Protein AF-A0A2V7W6B4-F1 (afdb_monomer_lite)

Sequence (80 aa):
MYMKLRLDSRSRRDHARFVLQARGSLFELNTQIVNCERLVYLDCDTAAELTHRIARVGELINGTLRYLSQAAEPRATNRA

Secondary structure (DSSP, 8-state):
--------HHHHHHHHHHHHHHHHHHHHHHHHHHHHHHTTSS-HHHHHHHHHHHHHHHHHHHHHHHHHHHHHS-------

Structure (mmCIF, N/CA/C/O backbone):
data_AF-A0A2V7W6B4-F1
#
_entry.id   AF-A0A2V7W6B4-F1
#
loop_
_atom_site.group_PDB
_atom_site.id
_atom_site.type_symbol
_atom_site.label_atom_id
_atom_site.label_alt_id
_atom_site.label_comp_id
_atom_site.label_asym_id
_atom_site.label_entity_id
_atom_site.label_seq_id
_atom_site.pdbx_PDB_ins_code
_atom_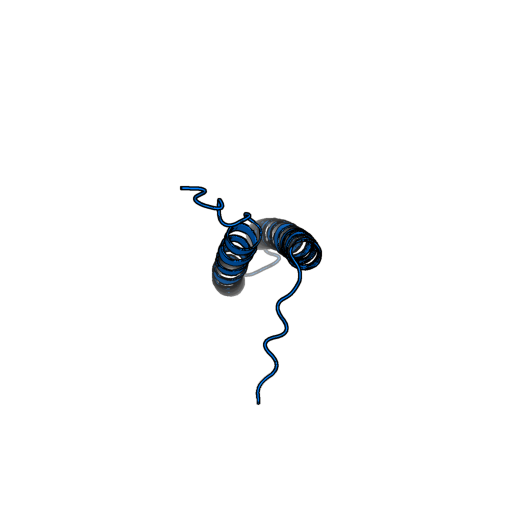site.Cartn_x
_atom_site.Cartn_y
_atom_site.Cartn_z
_atom_site.occupancy
_atom_site.B_iso_or_equiv
_atom_site.auth_seq_id
_atom_site.auth_comp_id
_atom_site.auth_asym_id
_atom_site.auth_atom_id
_atom_site.pdbx_PDB_model_num
ATOM 1 N N . MET A 1 1 ? 6.661 -17.469 -32.393 1.00 38.81 1 MET A N 1
ATOM 2 C CA . MET A 1 1 ? 7.797 -16.544 -32.179 1.00 38.81 1 MET A CA 1
ATOM 3 C C . MET A 1 1 ? 7.347 -15.463 -31.199 1.00 38.81 1 MET A C 1
ATOM 5 O O . MET A 1 1 ? 6.748 -14.486 -31.618 1.00 38.81 1 MET A O 1
ATOM 9 N N . TYR A 1 2 ? 7.518 -15.672 -29.888 1.00 37.94 2 TYR A N 1
ATOM 10 C CA . TYR A 1 2 ? 7.129 -14.672 -28.884 1.00 37.94 2 TYR A CA 1
ATOM 11 C C . TYR A 1 2 ? 8.235 -13.626 -28.761 1.00 37.94 2 TYR A C 1
ATOM 13 O O . TYR A 1 2 ? 9.336 -13.915 -28.291 1.00 37.94 2 TYR A O 1
ATOM 21 N N . MET A 1 3 ? 7.948 -12.415 -29.227 1.00 39.16 3 MET A N 1
ATOM 22 C CA . MET A 1 3 ? 8.845 -11.273 -29.125 1.00 39.16 3 MET A CA 1
ATOM 23 C C . MET A 1 3 ? 8.986 -10.898 -27.644 1.00 39.16 3 MET A C 1
ATOM 25 O O . MET A 1 3 ? 8.065 -10.371 -27.026 1.00 39.16 3 MET A O 1
ATOM 29 N N . LYS A 1 4 ? 10.138 -11.221 -27.045 1.00 49.84 4 LYS A N 1
ATOM 30 C CA . LYS A 1 4 ? 10.517 -10.763 -25.703 1.00 49.84 4 LYS A CA 1
ATOM 31 C C . LYS A 1 4 ? 10.681 -9.242 -25.779 1.00 49.84 4 LYS A C 1
ATOM 33 O O . LYS A 1 4 ? 11.755 -8.763 -26.138 1.00 49.84 4 LYS A O 1
ATOM 38 N N . LEU A 1 5 ? 9.628 -8.488 -25.461 1.00 51.78 5 LEU A N 1
ATOM 39 C CA . LEU A 1 5 ? 9.716 -7.050 -25.206 1.00 51.78 5 LEU A CA 1
ATOM 40 C C . LEU A 1 5 ? 10.604 -6.847 -23.974 1.00 51.78 5 LEU A C 1
ATOM 42 O O . LEU A 1 5 ? 10.152 -6.842 -22.831 1.00 51.78 5 LEU A O 1
ATOM 46 N N . ARG A 1 6 ? 11.915 -6.753 -24.200 1.00 58.16 6 ARG A N 1
ATOM 47 C CA . ARG A 1 6 ? 12.846 -6.290 -23.180 1.00 58.16 6 ARG A CA 1
ATOM 48 C C . ARG A 1 6 ? 12.636 -4.788 -23.063 1.00 58.16 6 ARG A C 1
ATOM 50 O O . ARG A 1 6 ? 13.049 -4.046 -23.946 1.00 58.16 6 ARG A O 1
ATOM 57 N N . LEU A 1 7 ? 11.995 -4.361 -21.978 1.00 60.44 7 LEU A N 1
ATOM 58 C CA . LEU A 1 7 ? 12.018 -2.961 -21.563 1.00 60.44 7 LEU A CA 1
ATOM 59 C C . LEU A 1 7 ? 13.485 -2.515 -21.509 1.00 60.44 7 LEU A C 1
ATOM 61 O O . LEU A 1 7 ? 14.332 -3.224 -20.949 1.00 60.44 7 LEU A O 1
ATOM 65 N N . ASP A 1 8 ? 13.805 -1.370 -22.104 1.00 76.19 8 ASP A N 1
ATOM 66 C CA . ASP A 1 8 ? 15.153 -0.821 -22.002 1.00 76.19 8 ASP A CA 1
ATOM 67 C C . ASP A 1 8 ? 15.481 -0.460 -20.532 1.00 76.19 8 ASP A C 1
ATOM 69 O O . ASP A 1 8 ? 14.649 -0.548 -19.621 1.00 76.19 8 ASP A O 1
ATOM 73 N N . SER A 1 9 ? 16.739 -0.138 -20.234 1.00 74.44 9 SER A N 1
ATOM 74 C CA . SER A 1 9 ? 17.162 0.192 -18.862 1.00 74.44 9 SER A CA 1
ATOM 75 C C . SER A 1 9 ? 16.540 1.486 -18.314 1.00 74.44 9 SER A C 1
ATOM 77 O O . SER A 1 9 ? 16.477 1.664 -17.098 1.00 74.44 9 SER A O 1
ATOM 79 N N . ARG A 1 10 ? 16.075 2.409 -19.162 1.00 78.50 10 ARG A N 1
ATOM 80 C CA . ARG A 1 10 ? 15.383 3.636 -18.746 1.00 78.50 10 ARG A CA 1
ATOM 81 C C . ARG A 1 10 ? 13.937 3.328 -18.366 1.00 78.50 10 ARG A C 1
ATOM 83 O O . ARG A 1 10 ? 13.537 3.634 -17.250 1.00 78.50 10 ARG A O 1
ATOM 90 N N . SER A 1 11 ? 13.220 2.610 -19.222 1.00 85.50 11 SER A N 1
ATOM 91 C CA . SER A 1 11 ? 11.849 2.160 -18.996 1.00 85.50 11 SER A CA 1
ATOM 92 C C . SER A 1 11 ? 11.724 1.284 -17.743 1.00 85.50 11 SER A C 1
ATOM 94 O O . SER A 1 11 ? 10.793 1.450 -16.959 1.00 85.50 11 SER A O 1
ATOM 96 N N . ARG A 1 12 ? 12.708 0.414 -17.468 1.00 85.12 12 ARG A N 1
ATOM 97 C CA . ARG A 1 12 ? 12.748 -0.369 -16.216 1.00 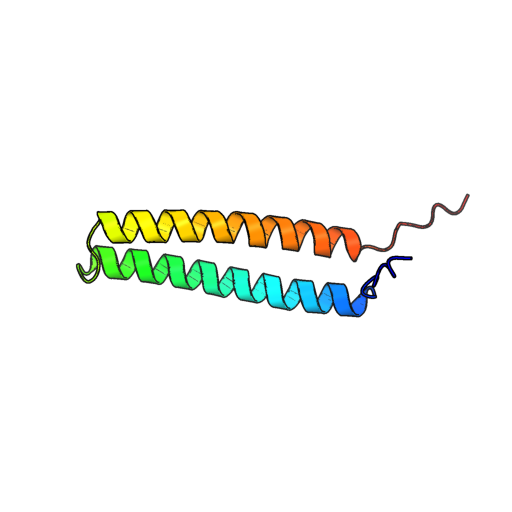85.12 12 ARG A CA 1
ATOM 98 C C . ARG A 1 12 ? 12.960 0.486 -14.970 1.00 85.12 12 ARG A C 1
ATOM 100 O O . ARG A 1 12 ? 12.341 0.208 -13.947 1.00 85.12 12 ARG A O 1
ATOM 107 N N . ARG A 1 13 ? 13.802 1.521 -15.045 1.00 87.50 13 ARG A N 1
ATOM 108 C CA . ARG A 1 13 ? 13.996 2.468 -13.935 1.00 87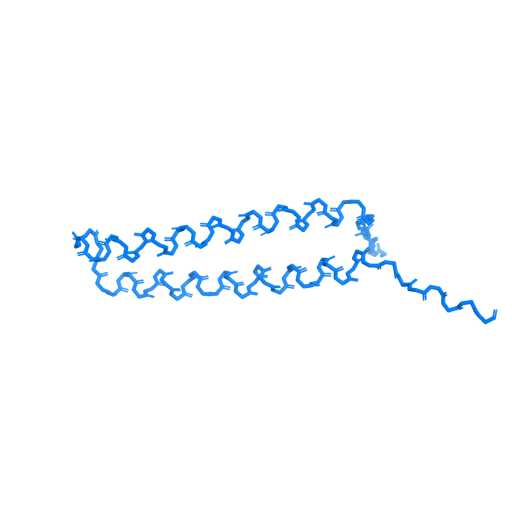.50 13 ARG A CA 1
ATOM 109 C C . ARG A 1 13 ? 12.735 3.281 -13.669 1.00 87.50 13 ARG A C 1
ATOM 111 O O . ARG A 1 13 ? 12.369 3.447 -12.510 1.00 87.50 13 ARG A O 1
ATOM 118 N N . ASP A 1 14 ? 12.052 3.735 -14.714 1.00 90.62 14 ASP A N 1
ATOM 119 C CA . ASP A 1 14 ? 10.786 4.454 -14.561 1.00 90.62 14 ASP A CA 1
ATOM 120 C C . ASP A 1 14 ? 9.692 3.539 -13.999 1.00 90.62 14 ASP A C 1
ATOM 122 O O . ASP A 1 14 ? 8.996 3.920 -13.061 1.00 90.62 14 ASP A O 1
ATOM 126 N N . HIS A 1 15 ? 9.621 2.283 -14.448 1.00 93.00 15 HIS A N 1
ATOM 127 C CA . HIS A 1 15 ? 8.740 1.286 -13.840 1.00 93.00 15 HIS A CA 1
ATOM 128 C C . HIS A 1 15 ? 9.063 1.082 -12.348 1.00 93.00 15 HIS A C 1
ATOM 130 O O . HIS A 1 15 ? 8.163 1.132 -11.513 1.00 93.00 15 HIS A O 1
ATOM 136 N N . ALA A 1 16 ? 10.340 0.939 -11.979 1.00 93.62 16 ALA A N 1
ATOM 137 C CA . ALA A 1 16 ? 10.737 0.806 -10.577 1.00 93.62 16 ALA A CA 1
ATOM 138 C C . ALA A 1 16 ? 10.316 2.021 -9.731 1.00 93.62 16 ALA A C 1
ATOM 140 O O . ALA A 1 16 ? 9.881 1.843 -8.595 1.00 93.62 16 ALA A O 1
ATOM 141 N N . ARG A 1 17 ? 10.379 3.242 -10.283 1.00 93.75 17 ARG A N 1
ATOM 142 C CA . ARG A 1 17 ? 9.890 4.460 -9.611 1.00 93.75 17 ARG A CA 1
ATOM 143 C C . ARG A 1 17 ? 8.388 4.400 -9.338 1.00 93.75 17 ARG A C 1
ATOM 145 O O . ARG A 1 17 ? 7.983 4.671 -8.212 1.00 93.75 17 ARG A O 1
ATOM 152 N N . PHE A 1 18 ? 7.578 3.994 -10.316 1.00 95.81 18 PHE A N 1
ATOM 153 C CA . PHE A 1 18 ? 6.130 3.851 -10.117 1.00 95.81 18 PHE A CA 1
ATOM 154 C C . PHE A 1 18 ? 5.791 2.783 -9.074 1.00 95.81 18 PHE A C 1
ATOM 156 O O . PHE A 1 18 ? 4.953 3.008 -8.203 1.00 95.81 18 PHE A O 1
ATOM 163 N N . VAL A 1 19 ? 6.481 1.640 -9.102 1.00 96.75 19 VAL A N 1
ATOM 164 C CA . VAL A 1 19 ? 6.270 0.576 -8.107 1.00 96.75 19 VAL A CA 1
ATOM 165 C C . VAL A 1 19 ? 6.724 1.028 -6.712 1.00 96.75 19 VAL A C 1
ATOM 167 O O . VAL A 1 19 ? 6.088 0.696 -5.713 1.00 96.75 19 VAL A O 1
ATOM 170 N N . LEU A 1 20 ? 7.790 1.829 -6.620 1.00 96.56 20 LEU A N 1
ATOM 171 C CA . LEU A 1 20 ? 8.246 2.408 -5.357 1.00 96.56 20 LEU A CA 1
ATOM 172 C C . LEU A 1 20 ? 7.208 3.378 -4.780 1.00 96.56 20 LEU A C 1
ATOM 174 O O . LEU A 1 20 ? 6.938 3.330 -3.582 1.00 96.56 20 LEU A O 1
ATOM 178 N N . GLN A 1 21 ? 6.602 4.214 -5.625 1.00 97.69 21 GLN A N 1
ATOM 179 C CA . GLN A 1 21 ? 5.505 5.092 -5.222 1.00 97.69 21 GLN A CA 1
ATOM 180 C C . GLN A 1 21 ? 4.302 4.282 -4.724 1.00 97.69 21 GLN A C 1
ATOM 182 O O . GLN A 1 21 ? 3.791 4.563 -3.643 1.00 97.69 21 GLN A O 1
ATOM 187 N N . ALA A 1 22 ? 3.911 3.226 -5.445 1.00 97.62 22 ALA A N 1
ATOM 188 C CA . ALA A 1 22 ? 2.833 2.333 -5.020 1.00 97.62 22 ALA A CA 1
ATOM 189 C C . ALA A 1 22 ? 3.114 1.682 -3.653 1.00 97.62 22 ALA A C 1
ATOM 191 O O . ALA A 1 22 ? 2.202 1.537 -2.842 1.00 97.62 22 ALA A O 1
ATOM 192 N N . ARG A 1 23 ? 4.379 1.347 -3.350 1.00 97.88 23 ARG A N 1
ATOM 193 C CA . ARG A 1 23 ? 4.783 0.871 -2.015 1.00 97.88 23 ARG A CA 1
ATOM 194 C C . ARG A 1 23 ? 4.529 1.916 -0.927 1.00 97.88 23 ARG A C 1
ATOM 196 O O . ARG A 1 23 ? 4.109 1.554 0.166 1.00 97.88 23 ARG A O 1
ATOM 203 N N . GLY A 1 24 ? 4.796 3.190 -1.220 1.00 97.88 24 GLY A N 1
ATOM 204 C CA . GLY A 1 24 ? 4.503 4.304 -0.317 1.00 97.88 24 GLY A CA 1
ATOM 205 C C . GLY A 1 24 ? 3.006 4.430 -0.041 1.00 97.88 24 GLY A C 1
ATOM 206 O O . GLY A 1 24 ? 2.602 4.435 1.117 1.00 97.88 24 GLY A O 1
ATOM 207 N N . SER A 1 25 ? 2.182 4.417 -1.091 1.00 98.25 25 SER A N 1
ATOM 208 C CA . SER A 1 25 ? 0.719 4.450 -0.954 1.00 98.25 25 SER A CA 1
ATOM 209 C C . SER A 1 25 ? 0.169 3.248 -0.179 1.00 98.25 25 SER A C 1
ATOM 211 O O . SER A 1 25 ? -0.757 3.397 0.611 1.00 98.25 25 SER A O 1
ATOM 213 N N . LEU A 1 26 ? 0.754 2.057 -0.350 1.00 98.19 26 LEU A N 1
ATOM 214 C CA . LEU A 1 26 ? 0.370 0.873 0.421 1.00 98.19 26 LEU A CA 1
ATOM 215 C C . LEU A 1 26 ? 0.685 1.029 1.921 1.00 98.19 26 LEU A C 1
ATOM 217 O O . LEU A 1 26 ? -0.112 0.612 2.759 1.00 98.19 26 LEU A O 1
ATOM 221 N N . PHE A 1 27 ? 1.829 1.632 2.263 1.00 98.06 27 PHE A N 1
ATOM 222 C CA . PHE A 1 27 ? 2.186 1.923 3.655 1.00 98.06 27 PHE A CA 1
ATOM 223 C C . PHE A 1 27 ? 1.216 2.930 4.282 1.00 98.06 27 PHE A C 1
ATOM 225 O O . PHE A 1 27 ? 0.737 2.709 5.392 1.00 98.06 27 PHE A O 1
ATOM 232 N N . GLU A 1 28 ? 0.881 3.993 3.551 1.00 98.44 28 GLU A N 1
ATOM 233 C CA . GLU A 1 28 ? -0.097 4.989 3.988 1.00 98.44 28 GLU A CA 1
ATOM 234 C C . GLU A 1 28 ? -1.480 4.365 4.227 1.00 98.44 28 GLU A C 1
ATOM 236 O O . GLU A 1 28 ? -2.085 4.591 5.276 1.00 98.44 28 GLU A O 1
ATOM 241 N N . LEU A 1 29 ? -1.950 3.513 3.310 1.00 98.31 29 LEU A N 1
ATOM 242 C CA . LEU A 1 29 ? -3.216 2.796 3.467 1.00 98.31 29 LEU A CA 1
ATOM 243 C C . LEU A 1 29 ? -3.223 1.909 4.722 1.00 98.31 29 LEU A C 1
ATOM 245 O O . LEU A 1 29 ? -4.211 1.880 5.453 1.00 98.31 29 LEU A O 1
ATOM 249 N N . ASN A 1 30 ? -2.116 1.218 5.009 1.00 98.12 30 ASN A N 1
ATOM 250 C CA . ASN A 1 30 ? -1.987 0.418 6.227 1.00 98.12 30 ASN A CA 1
ATOM 251 C C . ASN A 1 30 ? -2.112 1.283 7.491 1.00 98.12 30 ASN A C 1
ATOM 253 O O . ASN A 1 30 ? -2.810 0.916 8.433 1.00 98.12 30 ASN A O 1
ATOM 257 N N . THR A 1 31 ? -1.475 2.459 7.506 1.00 98.31 31 THR A N 1
ATOM 258 C CA . THR A 1 31 ? -1.626 3.429 8.601 1.00 98.31 31 THR A CA 1
ATOM 259 C C . THR A 1 31 ? -3.080 3.872 8.767 1.00 98.31 31 THR A C 1
ATOM 261 O O . THR A 1 31 ? -3.569 3.949 9.893 1.00 98.31 31 THR A O 1
ATOM 264 N N . GLN A 1 32 ? -3.785 4.137 7.666 1.00 98.44 32 GLN A N 1
ATOM 265 C CA . GLN A 1 32 ? -5.190 4.545 7.704 1.00 98.44 32 GLN A CA 1
ATOM 266 C C . GLN A 1 32 ? -6.094 3.447 8.276 1.00 98.44 32 GLN A C 1
ATOM 268 O O . GLN A 1 32 ? -6.915 3.752 9.135 1.00 98.44 32 GLN A O 1
ATOM 273 N N . ILE A 1 33 ? -5.903 2.179 7.896 1.00 98.25 33 ILE A N 1
ATOM 274 C CA . ILE A 1 33 ? -6.670 1.051 8.458 1.00 98.25 33 ILE A CA 1
ATOM 275 C C . ILE A 1 33 ? -6.470 0.937 9.969 1.00 98.25 33 ILE A C 1
ATOM 277 O O . ILE A 1 33 ? -7.454 0.868 10.701 1.00 98.25 33 ILE A O 1
ATOM 281 N N . VAL A 1 34 ? -5.221 1.004 10.444 1.00 97.94 34 VAL A N 1
ATOM 282 C CA . VAL A 1 34 ? -4.917 0.968 11.886 1.00 97.94 34 VAL A CA 1
ATOM 283 C C . VAL A 1 34 ? -5.598 2.124 12.626 1.00 97.94 34 VAL A C 1
ATOM 285 O O . VAL A 1 34 ? -6.103 1.948 13.734 1.00 97.94 34 VAL A O 1
ATOM 288 N N . ASN A 1 35 ? -5.639 3.316 12.028 1.00 98.25 35 ASN A N 1
ATOM 289 C CA . ASN A 1 35 ? -6.336 4.457 12.621 1.00 98.25 35 ASN A CA 1
ATOM 290 C C . ASN A 1 35 ? -7.856 4.255 12.634 1.00 98.25 35 ASN A C 1
ATOM 292 O O . ASN A 1 35 ? -8.493 4.549 13.642 1.00 98.25 35 ASN A O 1
ATOM 296 N N . CYS A 1 36 ? -8.439 3.744 11.549 1.00 98.50 36 CYS A N 1
ATOM 297 C CA . CYS A 1 36 ? -9.871 3.475 11.472 1.00 98.50 36 CYS A CA 1
ATOM 298 C C . CYS A 1 36 ? -10.319 2.407 12.474 1.00 98.50 36 CYS A C 1
ATOM 300 O O . CYS A 1 36 ? -11.351 2.595 13.109 1.00 98.50 36 CYS A O 1
ATOM 302 N N . GLU A 1 37 ? -9.547 1.335 12.663 1.00 98.31 37 GLU A N 1
ATOM 303 C CA . GLU A 1 37 ? -9.817 0.318 13.687 1.00 98.31 37 GLU A CA 1
ATOM 304 C C . GLU A 1 37 ? -9.792 0.939 15.094 1.00 98.31 37 GLU A C 1
ATOM 306 O O . GLU A 1 37 ? -10.736 0.798 15.868 1.00 98.31 37 GLU A O 1
ATOM 311 N N . ARG A 1 38 ? -8.752 1.725 15.409 1.00 97.94 38 ARG A N 1
ATOM 312 C CA . ARG A 1 38 ? -8.612 2.402 16.714 1.00 97.94 38 ARG A CA 1
ATOM 313 C C . ARG A 1 38 ? -9.727 3.400 17.012 1.00 97.94 38 ARG A C 1
ATOM 315 O O . ARG A 1 38 ? -10.065 3.603 18.174 1.00 97.94 38 ARG A O 1
ATOM 322 N N . LEU A 1 39 ? -10.259 4.043 15.977 1.00 98.38 39 LEU A N 1
ATOM 323 C CA . LEU A 1 39 ? -11.364 4.997 16.076 1.00 98.38 39 LEU A CA 1
ATOM 324 C C . LEU A 1 39 ? -12.739 4.328 15.937 1.00 98.38 39 LEU A C 1
ATOM 326 O O . LEU A 1 39 ? -13.749 5.028 15.935 1.00 98.38 39 LEU A O 1
ATOM 330 N N . VAL A 1 40 ? -12.790 2.992 15.855 1.00 97.44 40 VAL A N 1
ATOM 331 C CA . VAL A 1 40 ? -14.026 2.198 15.748 1.00 97.44 40 VAL A CA 1
ATOM 332 C C . VAL A 1 40 ? -14.836 2.541 14.482 1.00 97.44 40 VAL A C 1
ATOM 334 O O . VAL A 1 40 ? -16.055 2.411 14.435 1.00 97.44 40 VAL A O 1
ATOM 337 N N . TYR A 1 41 ? -14.150 2.973 13.418 1.00 98.31 41 TYR A N 1
ATOM 338 C CA . TYR A 1 41 ? -14.720 3.109 12.070 1.00 98.31 41 TYR A CA 1
ATOM 339 C C . TYR A 1 41 ? -14.675 1.799 11.273 1.00 98.31 41 TYR A C 1
ATOM 341 O O . TYR A 1 41 ? -15.326 1.686 10.236 1.00 98.31 41 TYR A O 1
ATOM 349 N N . LEU A 1 42 ? -13.891 0.830 11.744 1.00 97.00 42 LEU A N 1
ATOM 350 C CA . LEU A 1 42 ? -13.714 -0.507 11.188 1.00 97.00 42 LEU A CA 1
ATOM 351 C C . LEU A 1 42 ? -13.723 -1.504 12.352 1.00 97.00 42 LEU A C 1
ATOM 353 O O . LEU A 1 42 ? -13.097 -1.242 13.379 1.00 97.00 42 LEU A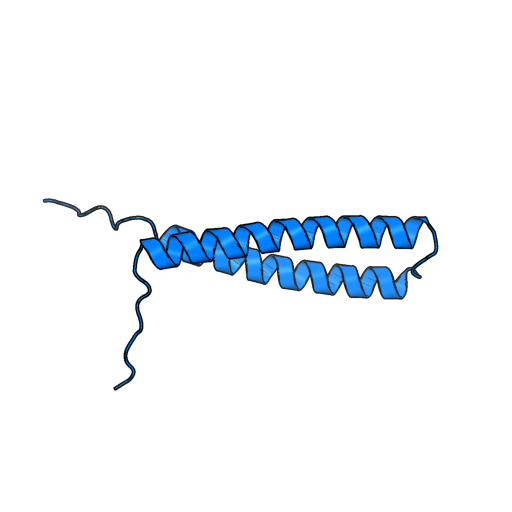 O 1
ATOM 357 N N . ASP A 1 43 ? -14.432 -2.622 12.207 1.00 98.00 43 ASP A N 1
ATOM 358 C CA . ASP A 1 43 ? -14.361 -3.724 13.168 1.00 98.00 43 ASP A CA 1
ATOM 359 C C . ASP A 1 43 ? -13.038 -4.502 13.030 1.00 98.00 43 ASP A C 1
ATOM 361 O O . ASP A 1 43 ? -12.330 -4.390 12.022 1.00 98.00 43 ASP A O 1
ATOM 365 N N . CYS A 1 44 ? -12.695 -5.285 14.056 1.00 96.44 44 CYS A N 1
ATOM 366 C CA . CYS A 1 44 ? -11.417 -5.993 14.116 1.00 96.44 44 CYS A CA 1
ATOM 367 C C . CYS A 1 44 ? -11.273 -7.083 13.043 1.00 96.44 44 CYS A C 1
ATOM 369 O O . CYS A 1 44 ? -10.167 -7.300 12.547 1.00 96.44 44 CYS A O 1
ATOM 371 N N . ASP A 1 45 ? -12.365 -7.742 12.646 1.00 98.06 45 ASP A N 1
ATOM 372 C CA . ASP A 1 45 ? -12.326 -8.806 11.640 1.00 98.06 45 ASP A CA 1
ATOM 373 C C . ASP A 1 45 ? -12.048 -8.213 10.252 1.00 98.06 45 ASP A C 1
ATOM 375 O O . ASP A 1 45 ? -11.159 -8.677 9.529 1.00 98.06 45 ASP A O 1
ATOM 379 N N . THR A 1 46 ? -12.726 -7.116 9.912 1.00 98.12 46 THR A N 1
ATOM 380 C CA . THR A 1 46 ? -12.495 -6.380 8.667 1.00 98.12 46 THR A CA 1
ATOM 381 C C . THR A 1 46 ? -11.093 -5.762 8.641 1.00 98.12 46 THR A C 1
ATOM 383 O O . THR A 1 46 ? -10.398 -5.841 7.623 1.00 98.12 46 THR A O 1
ATOM 386 N N . ALA A 1 47 ? -10.625 -5.181 9.752 1.00 98.25 47 ALA A N 1
ATOM 387 C CA . ALA A 1 47 ? -9.267 -4.643 9.853 1.00 98.25 47 ALA A CA 1
ATOM 388 C C . ALA A 1 47 ? -8.201 -5.735 9.644 1.00 98.25 47 ALA A C 1
ATOM 390 O O . ALA A 1 47 ? -7.223 -5.518 8.915 1.00 98.25 47 ALA A O 1
ATOM 391 N N . ALA A 1 48 ? -8.408 -6.928 10.210 1.00 97.94 48 ALA A N 1
ATOM 392 C CA . ALA A 1 48 ? -7.526 -8.075 10.021 1.00 97.94 48 ALA A CA 1
ATOM 393 C C . ALA A 1 48 ? -7.509 -8.562 8.560 1.00 97.94 48 ALA A C 1
ATOM 395 O O . ALA A 1 48 ? -6.427 -8.783 8.002 1.00 97.94 48 ALA A O 1
ATOM 396 N N . GLU A 1 49 ? -8.672 -8.670 7.904 1.00 98.38 49 GLU A N 1
ATOM 397 C CA . GLU A 1 49 ? -8.757 -9.057 6.488 1.00 98.38 49 GLU A CA 1
ATOM 398 C C . GLU A 1 49 ? -7.994 -8.070 5.591 1.00 98.38 49 GLU A C 1
ATOM 400 O O . GLU A 1 49 ? -7.167 -8.466 4.758 1.00 98.38 49 GLU A O 1
ATOM 405 N N . LEU A 1 50 ? -8.230 -6.768 5.778 1.00 98.44 50 LEU A N 1
ATOM 406 C CA . LEU A 1 50 ? -7.568 -5.720 5.004 1.00 98.44 50 LEU A CA 1
ATOM 407 C C . LEU A 1 50 ? -6.053 -5.732 5.228 1.00 98.44 50 LEU A C 1
ATOM 409 O O . LEU A 1 50 ? -5.289 -5.650 4.262 1.00 98.44 50 LEU A O 1
ATOM 413 N N . THR A 1 51 ? -5.613 -5.913 6.474 1.00 97.56 51 THR A N 1
ATOM 414 C CA . THR A 1 51 ? -4.191 -6.026 6.826 1.00 97.56 51 THR A CA 1
ATOM 415 C C . THR A 1 51 ? -3.536 -7.218 6.125 1.00 97.56 51 THR A C 1
ATOM 417 O O . THR A 1 51 ? -2.458 -7.082 5.541 1.00 97.56 51 THR A O 1
ATOM 420 N N . HIS A 1 52 ? -4.200 -8.378 6.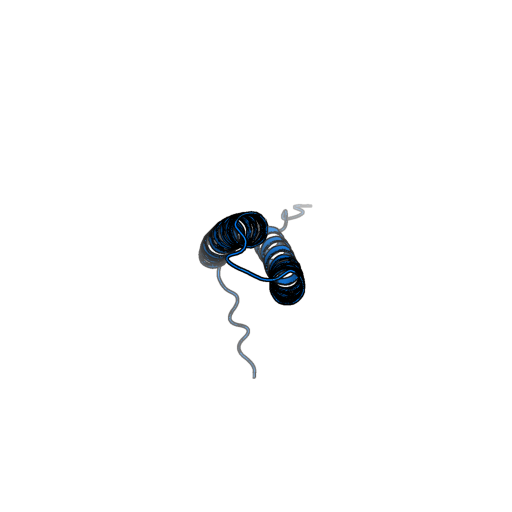091 1.00 98.06 52 HIS A N 1
ATOM 421 C CA . HIS A 1 52 ? -3.702 -9.558 5.380 1.00 98.06 52 HIS A CA 1
ATOM 422 C C . HIS A 1 52 ? -3.568 -9.305 3.867 1.00 98.06 52 HIS A C 1
ATOM 424 O O . HIS A 1 52 ? -2.565 -9.661 3.239 1.00 98.06 52 HIS A O 1
ATOM 430 N N . ARG A 1 53 ? -4.552 -8.633 3.261 1.00 98.38 53 ARG A N 1
ATOM 431 C CA . ARG A 1 53 ? -4.513 -8.273 1.834 1.00 98.38 53 ARG A CA 1
ATOM 432 C C . ARG A 1 53 ? -3.395 -7.279 1.529 1.00 98.38 53 ARG A C 1
ATOM 434 O O . ARG A 1 53 ? -2.697 -7.442 0.526 1.00 98.38 53 ARG A O 1
ATOM 441 N N . ILE A 1 54 ? -3.179 -6.297 2.401 1.00 98.00 54 ILE A N 1
ATOM 442 C CA . ILE A 1 54 ? -2.061 -5.353 2.304 1.00 98.00 54 ILE A CA 1
ATOM 443 C C . ILE A 1 54 ? -0.725 -6.081 2.359 1.00 98.00 54 ILE A C 1
ATOM 445 O O . ILE 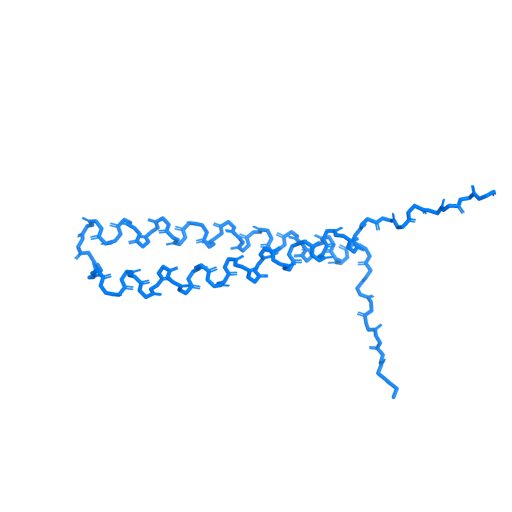A 1 54 ? 0.125 -5.836 1.502 1.00 98.00 54 ILE A O 1
ATOM 449 N N . ALA A 1 55 ? -0.548 -7.003 3.308 1.00 97.56 55 ALA A N 1
ATOM 450 C CA . ALA A 1 55 ? 0.672 -7.795 3.413 1.00 97.56 55 ALA A CA 1
ATOM 451 C C . ALA A 1 55 ? 0.959 -8.534 2.098 1.00 97.56 55 ALA A C 1
ATOM 453 O O . ALA A 1 55 ? 2.062 -8.432 1.552 1.00 97.56 55 ALA A O 1
ATOM 454 N N . ARG A 1 56 ? -0.068 -9.170 1.516 1.00 98.31 56 ARG A N 1
ATOM 455 C CA . ARG A 1 56 ? 0.064 -9.878 0.241 1.00 98.31 56 ARG A CA 1
ATOM 456 C C . ARG A 1 56 ? 0.479 -8.960 -0.910 1.00 98.31 56 ARG A C 1
ATOM 458 O O . ARG A 1 56 ? 1.358 -9.313 -1.697 1.00 98.31 56 ARG A O 1
ATOM 465 N N . VAL A 1 57 ? -0.119 -7.776 -1.025 1.00 98.25 57 VAL A N 1
ATOM 466 C CA . VAL A 1 57 ? 0.282 -6.793 -2.047 1.00 98.25 57 VAL A CA 1
ATOM 467 C C . VAL A 1 57 ? 1.709 -6.297 -1.794 1.00 98.25 57 VAL A C 1
ATOM 469 O O . VAL A 1 57 ? 2.489 -6.161 -2.738 1.00 98.25 57 VAL A O 1
ATOM 472 N N . GLY A 1 58 ? 2.089 -6.100 -0.532 1.00 98.25 58 GLY A N 1
ATOM 473 C CA . GLY A 1 58 ? 3.436 -5.698 -0.134 1.00 98.25 58 GLY A CA 1
ATOM 474 C C . GLY A 1 58 ? 4.503 -6.693 -0.587 1.00 98.25 58 GLY A C 1
ATOM 475 O O . GLY A 1 58 ? 5.526 -6.289 -1.143 1.00 98.25 58 GLY A O 1
ATOM 476 N N . GLU A 1 59 ? 4.257 -7.994 -0.433 1.00 98.19 59 GLU A N 1
ATOM 477 C CA . GLU A 1 59 ? 5.141 -9.052 -0.941 1.00 98.19 59 GLU A CA 1
ATOM 478 C C . GLU A 1 59 ? 5.349 -8.957 -2.459 1.00 98.19 59 GLU A C 1
ATOM 480 O O . GLU A 1 59 ? 6.488 -9.023 -2.935 1.00 98.19 59 GLU A O 1
ATOM 485 N N . LEU A 1 60 ? 4.263 -8.764 -3.215 1.00 98.19 60 LEU A N 1
ATOM 486 C CA . LEU A 1 60 ? 4.289 -8.665 -4.677 1.00 98.19 60 LEU A CA 1
ATOM 487 C C . LEU A 1 60 ? 5.044 -7.416 -5.148 1.00 98.19 60 LEU A C 1
ATOM 489 O O . LEU A 1 60 ? 5.901 -7.502 -6.034 1.00 98.19 60 LEU A O 1
ATOM 493 N N . ILE A 1 61 ? 4.778 -6.266 -4.523 1.00 97.75 61 ILE A N 1
ATOM 494 C CA . ILE A 1 61 ? 5.481 -5.005 -4.789 1.00 97.75 61 ILE A CA 1
ATOM 495 C C . ILE A 1 61 ? 6.975 -5.162 -4.496 1.00 97.75 61 ILE A C 1
ATOM 497 O O . ILE A 1 61 ? 7.814 -4.815 -5.329 1.00 97.75 61 ILE A O 1
ATOM 501 N N . ASN A 1 62 ? 7.327 -5.737 -3.345 1.00 96.88 62 ASN A N 1
ATOM 502 C CA . ASN A 1 62 ? 8.718 -5.936 -2.951 1.00 96.88 62 ASN A CA 1
ATOM 503 C C . ASN A 1 62 ? 9.454 -6.895 -3.898 1.00 96.88 62 ASN A C 1
ATOM 505 O O . ASN A 1 62 ? 10.598 -6.629 -4.273 1.00 96.88 62 ASN A O 1
ATOM 509 N N . GLY A 1 63 ? 8.812 -7.989 -4.319 1.00 96.38 63 GLY A N 1
ATOM 510 C CA . GLY A 1 63 ? 9.363 -8.900 -5.325 1.00 96.38 63 GLY A CA 1
ATOM 511 C C . GLY A 1 63 ? 9.603 -8.208 -6.667 1.00 96.38 63 GLY A C 1
ATOM 512 O O . GLY A 1 63 ? 10.681 -8.336 -7.249 1.00 96.38 63 GLY A O 1
ATOM 513 N N . THR A 1 64 ? 8.635 -7.407 -7.111 1.00 95.50 64 THR A N 1
ATOM 514 C CA . THR A 1 64 ? 8.716 -6.652 -8.367 1.00 95.50 64 THR A CA 1
ATOM 515 C C . THR A 1 64 ? 9.839 -5.614 -8.330 1.00 95.50 64 THR A C 1
ATOM 517 O O . THR A 1 64 ? 10.632 -5.542 -9.267 1.00 95.50 64 THR A O 1
ATOM 520 N N . LEU A 1 65 ? 9.979 -4.861 -7.234 1.00 94.25 65 LEU A N 1
ATOM 521 C CA . LEU A 1 65 ? 11.076 -3.903 -7.061 1.00 94.25 65 LEU A CA 1
ATOM 522 C C . LEU A 1 65 ? 12.443 -4.579 -7.125 1.00 94.25 65 LEU A C 1
ATOM 524 O O . LEU A 1 65 ? 13.321 -4.098 -7.836 1.00 94.25 65 LEU A O 1
ATOM 528 N N . ARG A 1 66 ? 12.625 -5.709 -6.427 1.00 93.12 66 ARG A N 1
ATOM 529 C CA . ARG A 1 66 ? 13.893 -6.457 -6.468 1.00 93.12 66 ARG A CA 1
ATOM 530 C C . ARG A 1 66 ? 14.245 -6.881 -7.891 1.00 93.12 66 ARG A C 1
ATOM 532 O O . ARG A 1 66 ? 15.376 -6.669 -8.322 1.00 93.12 66 ARG A O 1
ATOM 539 N N . TYR A 1 67 ? 13.274 -7.424 -8.624 1.00 92.12 67 TYR A N 1
ATOM 540 C CA . TYR A 1 67 ? 13.463 -7.828 -10.015 1.00 92.12 67 TYR A CA 1
ATOM 541 C C . TYR A 1 67 ? 13.837 -6.644 -10.920 1.00 92.12 67 TYR A C 1
ATOM 543 O O . TYR A 1 67 ? 14.791 -6.732 -11.695 1.00 92.12 67 TYR A O 1
ATOM 551 N N . LEU A 1 68 ? 13.119 -5.521 -10.811 1.00 89.75 68 LEU A N 1
ATOM 552 C CA . LEU A 1 68 ? 13.367 -4.338 -11.637 1.00 89.75 68 LEU A CA 1
ATOM 553 C C . LEU A 1 68 ? 14.728 -3.694 -11.339 1.00 89.75 68 LEU A C 1
ATOM 555 O O . LEU A 1 68 ? 15.415 -3.296 -12.279 1.00 89.75 68 LEU A O 1
ATOM 559 N N . SER A 1 69 ? 15.140 -3.640 -10.069 1.00 83.62 69 SER A N 1
ATOM 560 C CA . SER A 1 69 ? 16.444 -3.102 -9.662 1.00 83.62 69 SER A CA 1
ATOM 561 C C . SER A 1 69 ? 17.604 -3.957 -10.175 1.00 83.62 69 SER A C 1
ATOM 563 O O . SER A 1 69 ? 18.509 -3.426 -10.813 1.00 83.62 69 SER A O 1
ATOM 565 N N . GLN A 1 70 ? 17.541 -5.283 -10.005 1.00 84.69 70 GLN A N 1
ATOM 566 C CA . GLN A 1 70 ? 18.564 -6.203 -10.527 1.00 84.69 70 GLN A CA 1
ATOM 567 C C . GLN A 1 70 ? 18.670 -6.152 -12.056 1.00 84.69 70 GLN A C 1
ATOM 569 O O . GLN A 1 70 ? 19.751 -6.275 -12.623 1.00 84.69 70 GLN A O 1
ATOM 574 N N . ALA A 1 71 ? 17.545 -5.960 -12.748 1.00 74.06 71 ALA A N 1
ATOM 575 C CA . ALA A 1 71 ? 17.519 -5.873 -14.203 1.00 74.06 71 ALA A CA 1
ATOM 576 C C . ALA A 1 71 ? 18.026 -4.523 -14.751 1.00 74.06 71 ALA A C 1
ATOM 578 O O . ALA A 1 71 ? 18.300 -4.430 -15.954 1.00 74.06 71 ALA A O 1
ATOM 579 N N . ALA A 1 72 ? 18.094 -3.484 -13.911 1.00 66.75 72 ALA A N 1
ATOM 580 C CA . ALA A 1 72 ? 18.556 -2.145 -14.271 1.00 66.75 72 ALA A CA 1
ATOM 581 C C . ALA A 1 72 ? 20.070 -1.958 -14.083 1.00 66.75 72 ALA A C 1
ATOM 583 O O . ALA A 1 72 ? 20.643 -1.076 -14.728 1.00 66.75 72 ALA A O 1
ATOM 584 N N . GLU A 1 73 ? 20.718 -2.780 -13.253 1.00 66.19 73 GLU A N 1
ATOM 585 C CA . GLU A 1 73 ? 22.174 -2.797 -13.131 1.00 66.19 73 GLU A CA 1
ATOM 586 C C . GLU A 1 73 ? 22.810 -3.279 -14.450 1.00 66.19 73 GLU A C 1
ATOM 588 O O . GLU A 1 73 ? 22.417 -4.321 -14.993 1.00 66.19 73 GLU A O 1
ATOM 593 N N . PRO A 1 74 ? 23.781 -2.539 -15.021 1.00 55.59 74 PRO A N 1
ATOM 594 C CA . PRO A 1 74 ? 24.562 -3.052 -16.134 1.00 55.59 74 PRO A CA 1
ATOM 595 C C . PRO A 1 74 ? 25.256 -4.329 -15.662 1.00 55.59 74 PRO A C 1
ATOM 597 O O . PRO A 1 74 ? 25.961 -4.298 -14.655 1.00 55.59 74 PRO A O 1
ATOM 600 N N . ARG A 1 75 ? 25.099 -5.448 -16.386 1.00 56.75 75 ARG A N 1
ATOM 601 C CA . ARG A 1 75 ? 26.013 -6.588 -16.219 1.00 56.75 75 ARG A CA 1
ATOM 602 C C . ARG A 1 75 ? 27.417 -6.019 -16.361 1.00 56.75 75 ARG A C 1
ATOM 604 O O . ARG A 1 75 ? 27.755 -5.577 -17.458 1.00 56.75 75 ARG A O 1
ATOM 611 N N . ALA A 1 76 ? 28.185 -5.990 -15.273 1.00 53.66 76 ALA A N 1
ATOM 612 C CA . ALA A 1 76 ? 29.584 -5.613 -15.314 1.00 53.66 76 ALA A CA 1
ATOM 613 C C . ALA A 1 76 ? 30.235 -6.460 -16.410 1.00 53.66 76 ALA A C 1
ATOM 615 O O . ALA A 1 76 ? 30.313 -7.685 -16.309 1.00 53.66 76 ALA A O 1
ATOM 616 N N . THR A 1 77 ? 30.570 -5.817 -17.526 1.00 51.22 77 THR A N 1
ATOM 617 C CA . THR A 1 77 ? 31.312 -6.435 -18.615 1.00 51.22 77 THR A CA 1
ATOM 618 C C . THR A 1 77 ? 32.634 -6.868 -18.020 1.00 51.22 77 THR A C 1
ATOM 620 O O . THR A 1 77 ? 33.488 -6.028 -17.744 1.00 51.22 77 THR A O 1
ATOM 623 N N . ASN A 1 78 ? 32.767 -8.171 -17.790 1.00 51.50 78 ASN A N 1
ATOM 624 C CA . ASN A 1 78 ? 34.028 -8.813 -17.485 1.00 51.50 78 ASN A CA 1
ATOM 625 C C . ASN A 1 78 ? 34.904 -8.631 -18.734 1.00 51.50 78 ASN A C 1
ATOM 627 O O . ASN A 1 78 ? 34.804 -9.401 -19.689 1.00 51.50 78 ASN A O 1
ATOM 631 N N . ARG A 1 79 ? 35.643 -7.520 -18.793 1.00 44.28 79 ARG A N 1
ATOM 632 C CA . ARG A 1 79 ? 36.721 -7.335 -19.761 1.00 44.28 79 ARG A CA 1
ATOM 633 C C . ARG A 1 79 ? 37.904 -8.121 -19.211 1.00 44.28 79 ARG A C 1
ATOM 635 O O . ARG A 1 79 ? 38.530 -7.678 -18.252 1.00 44.28 79 ARG A O 1
ATOM 642 N N . ALA A 1 80 ? 38.078 -9.319 -19.764 1.00 46.84 80 ALA A N 1
ATOM 643 C CA . ALA A 1 80 ? 39.348 -10.031 -19.757 1.00 46.84 80 ALA A CA 1
ATOM 644 C C . ALA A 1 80 ? 40.389 -9.242 -20.562 1.00 46.84 80 ALA A C 1
ATOM 646 O O . ALA A 1 80 ? 39.967 -8.517 -21.499 1.00 46.84 80 ALA A O 1
#

Foldseek 3Di:
DDPPPDDPLVSLVVVLVVLVVVLVVLVVVLVVLVVCCVVVVDPPVRSVVVVVVSVVVNVVSVVSNVVSVVSNDPPPPPDD

Radius of gyration: 18.39 Å; chains: 1; bounding box: 54×22×49 Å

pLDDT: mean 86.2, std 18.47, range [37.94, 98.5]